Protein AF-A0A7S2CMU0-F1 (afdb_monomer_lite)

Secondary structure (DSSP, 8-state):
--EEE-TTS--BHHHHHHHHHHHHHHHTSTTSSGGG--EEE--SSB--HHHHHHHHHHHH-TTT-SS--EEE-TT-TT--HHHHHHHHHH-SS--EEE-TT-GGGGSHHHHHHHHHHHH-TT------EEE-SS-EEPTT--S-------

Foldseek 3Di:
DAEDADAPVADAQVNLLVVLVVLQVLLLDPPSCSLVHQEYAHEHYQHADSNLQSLLVCQQPPSSADRHAYYEHEQNQHYAQVSVLNSQQRGQRHQEYEHENHVNVQDPVNVVSNVVLVPDPPGSHNHQWYHYPFFIHHRPDPDTDGDPDD

InterPro domains:
  IPR032675 Leucine-rich repeat domain superfamily [G3DSA:3.80.10.10] (1-114)

Radius of gyration: 14.65 Å; chains: 1; bounding box: 30×39×37 Å

pLDDT: mean 87.91, std 11.81, range [42.84, 98.5]

Sequence (150 aa):
LCELNLNNVNLDDKAGQKLLTALLKGLQTKGSGYDKITSLSLAQNNLGPATGSMLKEVLGDAEAVAPLQYLDISFNTALEGLDVAKALQRNASLTAIDIRGIPAANSDEVYNMIGGILLLDSSPCCLGLLSCDTFRVMKDQTELVLTSKP

Organism: NCBI:txid156173

Structure (mmCIF, N/CA/C/O backbone):
data_AF-A0A7S2CMU0-F1
#
_entry.id   AF-A0A7S2CMU0-F1
#
loop_
_atom_site.group_PDB
_atom_site.id
_atom_site.type_symbol
_atom_site.label_atom_id
_atom_site.label_alt_id
_atom_site.label_comp_id
_atom_site.label_asym_id
_atom_site.label_entity_id
_atom_site.label_seq_id
_atom_site.pdbx_PDB_ins_code
_atom_site.Cartn_x
_atom_site.Cartn_y
_atom_site.Cartn_z
_atom_site.occupancy
_atom_site.B_iso_or_equiv
_atom_site.auth_seq_id
_atom_site.auth_comp_id
_atom_site.auth_asym_id
_atom_site.auth_atom_id
_atom_site.pdbx_PDB_model_num
ATOM 1 N N . LEU A 1 1 ? -18.374 1.894 1.617 1.00 62.12 1 LEU A N 1
ATOM 2 C CA . LEU A 1 1 ? -17.011 2.186 1.137 1.00 62.12 1 LEU A CA 1
ATOM 3 C C . LEU A 1 1 ? -16.943 3.676 0.838 1.00 62.12 1 LEU A C 1
ATOM 5 O O . LEU A 1 1 ? -17.743 4.141 0.035 1.00 62.12 1 LEU A O 1
ATOM 9 N N . CYS A 1 2 ? -16.086 4.428 1.522 1.00 89.25 2 CYS A N 1
ATOM 10 C CA . CYS A 1 2 ? -15.729 5.782 1.100 1.00 89.25 2 CYS A CA 1
ATOM 11 C C . CYS A 1 2 ? -14.316 5.694 0.533 1.00 89.25 2 CYS A C 1
ATOM 13 O O . CYS A 1 2 ? -13.395 5.276 1.238 1.00 89.25 2 CYS A O 1
ATOM 15 N N . GLU A 1 3 ? -14.182 5.984 -0.752 1.00 92.62 3 GLU A N 1
ATOM 16 C CA . GLU A 1 3 ? -12.952 5.770 -1.502 1.00 92.62 3 GLU A CA 1
ATOM 17 C C . GLU A 1 3 ? -12.386 7.099 -1.981 1.00 92.62 3 GLU A C 1
ATOM 19 O O . GLU A 1 3 ? -13.109 7.925 -2.541 1.00 92.62 3 GLU A O 1
ATOM 24 N N . LEU A 1 4 ? -11.082 7.270 -1.778 1.00 93.50 4 LEU A N 1
ATOM 25 C CA . LEU A 1 4 ? -10.283 8.261 -2.475 1.00 93.50 4 LEU A CA 1
ATOM 26 C C . LEU A 1 4 ? -9.473 7.545 -3.559 1.00 93.50 4 LEU A C 1
ATOM 28 O O . LEU A 1 4 ? -8.522 6.827 -3.253 1.00 93.50 4 LEU A O 1
ATOM 32 N N . ASN A 1 5 ? -9.859 7.749 -4.817 1.00 97.31 5 ASN A N 1
ATOM 33 C CA . ASN A 1 5 ? -9.175 7.188 -5.976 1.00 97.31 5 ASN A CA 1
ATOM 34 C C . ASN A 1 5 ? -8.403 8.289 -6.709 1.00 97.31 5 ASN A C 1
ATOM 36 O O . ASN A 1 5 ? -8.996 9.246 -7.208 1.00 97.31 5 ASN A O 1
ATOM 40 N N . LEU A 1 6 ? -7.081 8.157 -6.742 1.00 97.75 6 LEU A N 1
ATOM 41 C CA . LEU A 1 6 ? -6.150 9.062 -7.413 1.00 97.75 6 LEU A CA 1
ATOM 42 C C . LEU A 1 6 ? -5.206 8.263 -8.318 1.00 97.75 6 LEU A C 1
ATOM 44 O O . LEU A 1 6 ? -4.009 8.545 -8.403 1.00 97.75 6 LEU A O 1
ATOM 48 N N . ASN A 1 7 ? -5.741 7.244 -8.987 1.00 98.38 7 ASN A N 1
ATOM 49 C CA . ASN A 1 7 ? -4.963 6.414 -9.894 1.00 98.38 7 ASN A CA 1
ATOM 50 C C . ASN A 1 7 ? -4.585 7.185 -11.155 1.00 98.38 7 ASN A C 1
ATOM 52 O O . ASN A 1 7 ? -5.429 7.862 -11.742 1.00 98.38 7 ASN A O 1
ATOM 56 N N . ASN A 1 8 ? -3.337 7.033 -11.601 1.00 98.25 8 ASN A N 1
ATOM 57 C CA . ASN A 1 8 ? -2.857 7.595 -12.866 1.00 98.25 8 ASN A CA 1
ATOM 58 C C . ASN A 1 8 ? -3.133 9.105 -13.021 1.00 98.25 8 ASN A C 1
ATOM 60 O O . ASN A 1 8 ? -3.544 9.581 -14.081 1.00 98.25 8 ASN A O 1
ATOM 64 N N . VAL A 1 9 ? -2.917 9.874 -11.949 1.00 98.25 9 VAL A N 1
ATOM 65 C CA . VAL A 1 9 ? -3.082 11.340 -11.959 1.00 98.25 9 VAL A CA 1
ATOM 66 C C . VAL A 1 9 ? -1.743 12.082 -11.962 1.00 98.25 9 VAL A C 1
ATOM 68 O O . VAL A 1 9 ? -1.704 13.292 -11.749 1.00 98.25 9 VAL A O 1
ATOM 71 N N . ASN A 1 10 ? -0.647 11.368 -12.240 1.00 95.75 10 ASN A N 1
ATOM 72 C CA . ASN A 1 10 ? 0.723 11.883 -12.259 1.00 95.75 10 ASN A CA 1
ATOM 73 C C . ASN A 1 10 ? 1.179 12.471 -10.911 1.00 95.75 10 ASN A C 1
ATOM 75 O O . ASN A 1 10 ? 1.862 13.496 -10.879 1.00 95.75 10 ASN A O 1
ATOM 79 N N . LEU A 1 11 ? 0.822 11.832 -9.790 1.00 97.69 11 LEU A N 1
ATOM 80 C CA . LEU A 1 11 ? 1.443 12.161 -8.505 1.00 97.69 11 LEU A CA 1
ATOM 81 C C . LEU A 1 11 ? 2.924 11.786 -8.557 1.00 97.69 11 LEU A C 1
ATOM 83 O O . LEU A 1 11 ? 3.267 10.618 -8.739 1.00 97.69 11 LEU A O 1
ATOM 87 N N . ASP A 1 12 ? 3.795 12.776 -8.385 1.00 98.19 12 ASP A N 1
ATOM 88 C CA . ASP A 1 12 ? 5.203 12.531 -8.094 1.00 98.19 12 ASP A CA 1
ATOM 89 C C . ASP A 1 12 ? 5.406 12.192 -6.609 1.00 98.19 12 ASP A C 1
ATOM 91 O O . ASP A 1 12 ? 4.503 12.339 -5.778 1.00 98.19 12 ASP A O 1
ATOM 95 N N . ASP A 1 13 ? 6.614 11.753 -6.261 1.00 98.19 13 ASP A N 1
ATOM 96 C CA . ASP A 1 13 ? 6.941 11.339 -4.897 1.00 98.19 13 ASP A CA 1
ATOM 97 C C . ASP A 1 13 ? 6.706 12.448 -3.850 1.00 98.19 13 ASP A C 1
ATOM 99 O O . ASP A 1 13 ? 6.276 12.200 -2.723 1.00 98.19 13 ASP A O 1
ATOM 103 N N . LYS A 1 14 ? 6.914 13.713 -4.228 1.00 98.31 14 LYS A N 1
ATOM 104 C CA . LYS A 1 14 ? 6.692 14.856 -3.336 1.00 98.31 14 LYS A CA 1
ATOM 105 C C . LYS A 1 14 ? 5.201 15.120 -3.122 1.00 98.31 14 LYS A C 1
ATOM 107 O O . LYS A 1 14 ? 4.791 15.479 -2.016 1.00 98.31 14 LYS A O 1
ATOM 112 N N . ALA A 1 15 ? 4.391 14.997 -4.167 1.00 98.19 15 ALA A N 1
ATOM 113 C CA . ALA A 1 15 ? 2.944 15.133 -4.103 1.00 98.19 15 ALA A CA 1
ATOM 114 C C . ALA A 1 15 ? 2.325 13.985 -3.297 1.00 98.19 15 ALA A C 1
ATOM 116 O O . ALA A 1 15 ? 1.482 14.246 -2.437 1.00 98.19 15 ALA A O 1
ATOM 117 N N . GLY A 1 16 ? 2.802 12.753 -3.500 1.00 97.50 16 GLY A N 1
ATOM 118 C CA . GLY A 1 16 ? 2.422 11.582 -2.712 1.00 97.50 16 GLY A CA 1
ATOM 119 C C . GLY A 1 16 ? 2.720 11.749 -1.227 1.00 97.50 16 GLY A C 1
ATOM 120 O O . GLY A 1 16 ? 1.821 11.607 -0.396 1.00 97.50 16 GLY A O 1
ATOM 121 N N . GLN A 1 17 ? 3.944 12.160 -0.883 1.00 97.69 17 GLN A N 1
ATOM 122 C CA . GLN A 1 17 ? 4.307 12.467 0.500 1.00 97.69 17 GLN A CA 1
ATOM 123 C C . GLN A 1 17 ? 3.365 13.516 1.113 1.00 97.69 17 GLN A C 1
ATOM 125 O O . GLN A 1 17 ? 2.812 13.295 2.188 1.00 97.69 17 GLN A O 1
ATOM 130 N N . LYS A 1 18 ? 3.130 14.641 0.423 1.00 98.06 18 LYS A N 1
ATOM 131 C CA . LYS A 1 18 ? 2.237 15.707 0.913 1.00 98.06 18 LYS A CA 1
ATOM 132 C C . LYS A 1 18 ? 0.800 15.234 1.112 1.00 98.06 18 LYS A C 1
ATOM 134 O O . LYS A 1 18 ? 0.174 15.626 2.096 1.00 98.06 18 LYS A O 1
ATOM 139 N N . LEU A 1 19 ? 0.282 14.428 0.187 1.00 95.88 19 LEU A N 1
ATOM 140 C CA . LEU A 1 19 ? -1.052 13.845 0.279 1.00 95.88 19 LEU A CA 1
ATOM 141 C C . LEU A 1 19 ? -1.182 13.002 1.549 1.00 95.88 19 LEU A C 1
ATOM 143 O O . LEU A 1 19 ? -2.123 13.187 2.317 1.00 95.88 19 LEU A O 1
ATOM 147 N N . LEU A 1 20 ? -0.215 12.121 1.798 1.00 94.12 20 LEU A N 1
ATOM 148 C CA . LEU A 1 20 ? -0.225 11.243 2.963 1.00 94.12 20 LEU A CA 1
ATOM 149 C C . LEU A 1 20 ? -0.010 12.008 4.274 1.00 94.12 20 LEU A C 1
ATOM 151 O O . LEU A 1 20 ? -0.678 11.719 5.263 1.00 94.12 20 LEU A O 1
ATOM 155 N N . THR A 1 21 ? 0.824 13.049 4.279 1.00 94.69 21 THR A N 1
ATOM 156 C CA . THR A 1 21 ? 0.938 13.963 5.426 1.00 94.69 21 THR A CA 1
ATOM 157 C C . THR A 1 21 ? -0.390 14.670 5.720 1.00 94.69 21 THR A C 1
ATOM 159 O O . THR A 1 21 ? -0.774 14.821 6.881 1.00 94.69 21 THR A O 1
ATOM 162 N N . ALA A 1 22 ? -1.117 15.104 4.685 1.00 93.12 22 ALA A N 1
ATOM 163 C CA . ALA A 1 22 ? -2.432 15.718 4.852 1.00 93.12 22 ALA A CA 1
ATOM 164 C C . ALA A 1 22 ? -3.471 14.709 5.367 1.00 93.12 22 ALA A C 1
ATOM 166 O O . ALA A 1 22 ? -4.247 15.054 6.258 1.00 93.12 22 ALA A O 1
ATOM 167 N N . LEU A 1 23 ? -3.443 13.470 4.863 1.00 91.00 23 LEU A N 1
ATOM 168 C CA . LEU A 1 23 ? -4.272 12.365 5.346 1.00 91.00 23 LEU A CA 1
ATOM 169 C C . LEU A 1 23 ? -4.018 12.094 6.834 1.00 91.00 23 LEU A C 1
ATOM 171 O O . LEU A 1 23 ? -4.972 12.088 7.606 1.00 91.00 23 LEU A O 1
ATOM 175 N N . LEU A 1 24 ? -2.753 11.964 7.251 1.00 90.56 24 LEU A N 1
ATOM 176 C CA . LEU A 1 24 ? -2.377 11.753 8.653 1.00 90.56 24 LEU A CA 1
ATOM 177 C C . LEU A 1 24 ? -2.933 12.855 9.560 1.00 90.56 24 LEU A C 1
ATOM 179 O O . LEU A 1 24 ? -3.632 12.589 10.537 1.00 90.56 24 LEU A O 1
ATOM 183 N N . LYS A 1 25 ? -2.682 14.116 9.191 1.00 90.06 25 LYS A N 1
ATOM 184 C CA . LYS A 1 25 ? -3.171 15.279 9.938 1.00 90.06 25 LYS A CA 1
ATOM 185 C C . LYS A 1 25 ? -4.702 15.323 9.997 1.00 90.06 25 LYS A C 1
ATOM 187 O O . LYS A 1 25 ? -5.276 15.709 11.016 1.00 90.06 25 LYS A O 1
ATOM 192 N N . GLY A 1 26 ? -5.363 14.949 8.902 1.00 89.06 26 GLY A N 1
ATOM 193 C CA . GLY A 1 26 ? -6.815 14.849 8.813 1.00 89.06 26 GLY A CA 1
ATOM 194 C C . GLY A 1 26 ? -7.377 13.793 9.762 1.00 89.06 26 GLY A C 1
ATOM 195 O O . GLY A 1 26 ? -8.308 14.097 10.505 1.00 89.06 26 GLY A O 1
ATOM 196 N N . LEU A 1 27 ? -6.782 12.596 9.793 1.00 84.38 27 LEU A N 1
ATOM 197 C CA . LEU A 1 27 ? -7.174 11.492 10.681 1.00 84.38 27 LEU A CA 1
ATOM 198 C C . LEU A 1 27 ? -7.018 11.855 12.165 1.00 84.38 27 LEU A C 1
ATOM 200 O O . LEU A 1 27 ? -7.882 11.530 12.973 1.00 84.38 27 LEU A O 1
ATOM 204 N N . GLN A 1 28 ? -5.979 12.616 12.512 1.00 85.56 28 GLN A N 1
ATOM 205 C CA . GLN A 1 28 ? -5.756 13.119 13.873 1.00 85.56 28 GLN A CA 1
ATOM 206 C C . GLN A 1 28 ? -6.727 14.252 14.273 1.00 85.56 28 GLN A C 1
ATOM 208 O O . GLN A 1 28 ? -6.802 14.639 15.441 1.00 85.56 28 GLN A O 1
ATOM 213 N N . THR A 1 29 ? -7.493 14.802 13.323 1.00 85.69 29 THR A N 1
ATOM 214 C CA . THR A 1 29 ? -8.439 15.898 13.564 1.00 85.69 29 THR A CA 1
ATOM 215 C C . THR A 1 29 ? -9.872 15.368 13.626 1.00 85.69 29 THR A C 1
ATOM 217 O O . THR A 1 29 ? -10.467 15.021 12.606 1.00 85.69 29 THR A O 1
ATOM 220 N N . LYS A 1 30 ? -10.476 15.360 14.822 1.00 80.31 30 LYS A N 1
ATOM 221 C CA . LYS A 1 30 ? -11.873 14.925 15.009 1.00 80.31 30 LYS A CA 1
ATOM 222 C C . LYS A 1 30 ? -12.840 15.718 14.122 1.00 80.31 30 LYS A C 1
ATOM 224 O O . LYS A 1 30 ? -12.826 16.946 14.127 1.00 80.31 30 LYS A O 1
ATOM 229 N N . GLY A 1 31 ? -13.720 15.008 13.413 1.00 80.44 31 GLY A N 1
ATOM 230 C CA . GLY A 1 31 ? -14.767 15.609 12.580 1.00 80.44 31 GLY A CA 1
ATOM 231 C C . GLY A 1 31 ? -14.281 16.183 11.245 1.00 80.44 31 GLY A 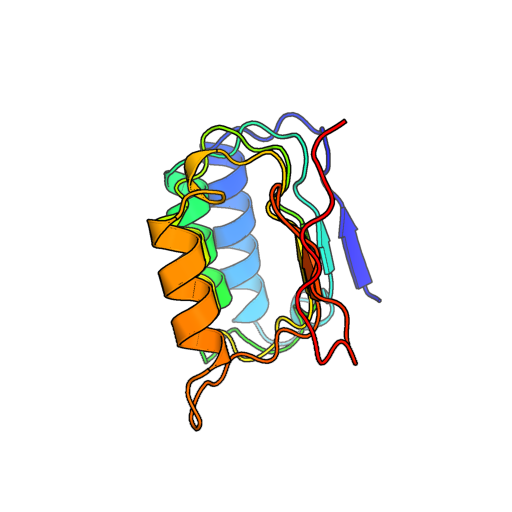C 1
ATOM 232 O O . GLY A 1 31 ? -15.042 16.887 10.585 1.00 80.44 31 GLY A O 1
ATOM 233 N N . SER A 1 32 ? -13.044 15.889 10.830 1.00 84.56 32 SER A N 1
ATOM 234 C CA . SER A 1 32 ? -12.488 16.328 9.543 1.00 84.56 32 SER A CA 1
ATOM 235 C C . SER A 1 32 ? -13.107 15.617 8.331 1.00 84.56 32 SER A C 1
ATOM 237 O O . SER A 1 32 ? -12.961 16.087 7.205 1.00 84.56 32 SER A O 1
ATOM 239 N N . GLY A 1 33 ? -13.780 14.480 8.544 1.00 85.19 33 GLY A N 1
ATOM 240 C CA . GLY A 1 33 ? -14.326 13.630 7.489 1.00 85.19 33 GLY A CA 1
ATOM 241 C C . GLY A 1 33 ? -13.311 12.650 6.895 1.00 85.19 33 GLY A C 1
ATOM 242 O O . GLY A 1 33 ? -13.723 11.730 6.191 1.00 85.19 33 GLY A O 1
ATOM 243 N N . TYR A 1 34 ? -12.014 12.792 7.198 1.00 86.94 34 TYR A N 1
ATOM 244 C CA . TYR A 1 34 ? -10.973 11.842 6.781 1.00 86.94 34 TYR A CA 1
ATOM 245 C C . TYR A 1 34 ? -11.142 10.481 7.463 1.00 86.94 34 TYR A C 1
ATOM 247 O O . TYR A 1 34 ? -10.826 9.452 6.874 1.00 86.94 34 TYR A O 1
ATOM 255 N N . ASP A 1 35 ? -11.737 10.473 8.657 1.00 84.88 35 ASP A N 1
ATOM 256 C CA . ASP A 1 35 ? -12.159 9.287 9.406 1.00 84.88 35 ASP A CA 1
ATOM 257 C C . ASP A 1 35 ? -13.188 8.426 8.656 1.00 84.88 35 ASP A C 1
ATOM 259 O O . ASP A 1 35 ? -13.433 7.284 9.030 1.00 84.88 35 ASP A O 1
ATOM 263 N N . LYS A 1 36 ? -13.785 8.944 7.578 1.00 88.19 36 LYS A N 1
ATOM 264 C CA . LYS A 1 36 ? -14.702 8.180 6.729 1.00 88.19 36 LYS A CA 1
ATOM 265 C C . LYS A 1 36 ? -13.989 7.431 5.613 1.00 88.19 36 LYS A C 1
ATOM 267 O O . LYS A 1 36 ? -14.593 6.507 5.081 1.00 88.19 36 LYS A O 1
ATOM 272 N N . ILE A 1 37 ? -12.763 7.812 5.239 1.00 89.81 37 ILE A N 1
ATOM 273 C CA . ILE A 1 37 ? -12.041 7.245 4.091 1.00 89.81 37 ILE A CA 1
ATOM 274 C C . ILE A 1 37 ? -11.589 5.825 4.434 1.00 89.81 37 ILE A C 1
ATOM 276 O O . ILE A 1 37 ? -10.645 5.617 5.189 1.00 89.81 37 ILE A O 1
ATOM 280 N N . THR A 1 38 ? -12.262 4.837 3.850 1.00 91.81 38 THR A N 1
ATOM 281 C CA . THR A 1 38 ? -11.986 3.412 4.080 1.00 91.81 38 THR A CA 1
ATOM 282 C C . THR A 1 38 ? -11.124 2.779 2.995 1.00 91.81 38 THR A C 1
ATOM 284 O O . THR A 1 38 ? -10.616 1.676 3.176 1.00 91.81 38 THR A O 1
ATOM 287 N N . SER A 1 39 ? -10.983 3.449 1.851 1.00 93.94 39 SER A N 1
ATOM 288 C CA . SER A 1 39 ? -10.244 2.958 0.690 1.00 93.94 39 SER A CA 1
ATOM 289 C C . SER A 1 39 ? -9.401 4.079 0.090 1.00 93.94 39 SER A C 1
ATOM 291 O O . SER A 1 39 ? -9.901 5.190 -0.106 1.00 93.94 39 SER A O 1
ATOM 293 N N . LEU A 1 40 ? -8.133 3.786 -0.187 1.00 95.00 40 LEU A N 1
ATOM 294 C CA . LEU A 1 40 ? -7.190 4.693 -0.831 1.00 95.00 40 LEU A CA 1
ATOM 295 C C . LEU A 1 40 ? -6.540 3.968 -2.008 1.00 95.00 40 LEU A C 1
ATOM 297 O O . LEU A 1 40 ? -5.863 2.959 -1.81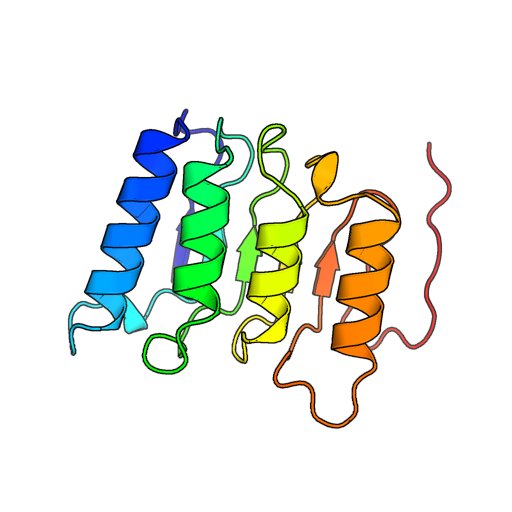9 1.00 95.00 40 LEU A O 1
ATOM 301 N N . SER A 1 41 ? -6.736 4.492 -3.213 1.00 97.62 41 SER A N 1
ATOM 302 C CA . SER A 1 41 ? -6.131 3.963 -4.435 1.00 97.62 41 SER A CA 1
ATOM 303 C C . SER A 1 41 ? -5.226 5.038 -5.038 1.00 97.62 41 SER A C 1
ATOM 305 O O . SER A 1 41 ? -5.673 6.146 -5.336 1.00 97.62 41 SER A O 1
ATOM 307 N N . LEU A 1 42 ? -3.931 4.729 -5.116 1.00 97.75 42 LEU A N 1
ATOM 308 C CA . LEU A 1 42 ? -2.841 5.570 -5.618 1.00 97.75 42 LEU A CA 1
ATOM 309 C C . LEU A 1 42 ? -2.063 4.866 -6.742 1.00 97.75 42 LEU A C 1
ATOM 311 O O . LEU A 1 42 ? -0.895 5.184 -6.992 1.00 97.75 42 LEU A O 1
ATOM 315 N N . ALA A 1 43 ? -2.678 3.890 -7.403 1.00 98.44 43 ALA A N 1
ATOM 316 C CA . ALA A 1 43 ? -2.034 3.061 -8.405 1.00 98.44 43 ALA A CA 1
ATOM 317 C C . ALA A 1 43 ? -1.540 3.871 -9.610 1.00 98.44 43 ALA A C 1
ATOM 319 O O . ALA A 1 43 ? -2.106 4.908 -9.963 1.00 98.44 43 ALA A O 1
ATOM 320 N N . GLN A 1 44 ? -0.510 3.355 -10.280 1.00 98.44 44 GLN A N 1
ATOM 321 C CA . GLN A 1 44 ? -0.006 3.894 -11.548 1.00 98.44 44 GLN A CA 1
ATOM 322 C C . GLN A 1 44 ? 0.382 5.382 -11.466 1.00 98.44 44 GLN A C 1
ATOM 324 O O . GLN A 1 44 ? 0.061 6.170 -12.351 1.00 98.44 44 GLN A O 1
ATOM 329 N N . ASN A 1 45 ? 1.053 5.784 -10.390 1.00 98.50 45 ASN A N 1
ATOM 330 C CA . ASN A 1 45 ? 1.648 7.112 -10.252 1.00 98.50 45 ASN A CA 1
ATOM 331 C C . ASN A 1 45 ? 3.188 7.001 -10.278 1.00 98.50 45 ASN A C 1
ATOM 333 O O . ASN A 1 45 ? 3.746 5.963 -10.632 1.00 98.50 45 ASN A O 1
ATOM 337 N N . ASN A 1 46 ? 3.889 8.081 -9.927 1.00 97.56 46 ASN A N 1
ATOM 338 C CA . ASN A 1 46 ? 5.345 8.116 -9.797 1.00 97.56 46 ASN A CA 1
ATOM 339 C C . ASN A 1 46 ? 5.759 8.294 -8.325 1.00 97.56 46 ASN A C 1
ATOM 341 O O . ASN A 1 46 ? 6.550 9.179 -7.984 1.00 97.56 46 ASN A O 1
ATOM 345 N N . LEU A 1 47 ? 5.161 7.485 -7.445 1.00 98.12 47 LEU A N 1
ATOM 346 C CA . LEU A 1 47 ? 5.458 7.489 -6.013 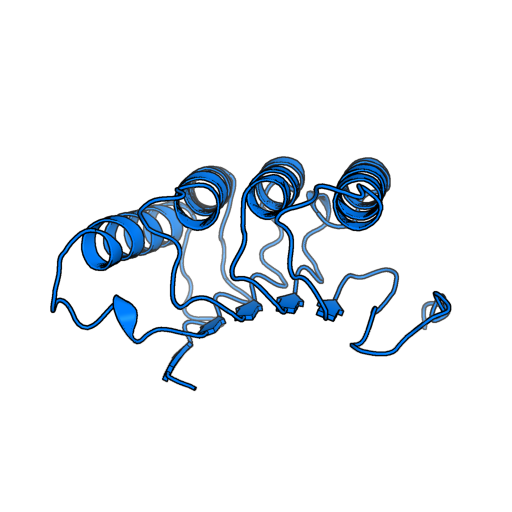1.00 98.12 47 LEU A CA 1
ATOM 347 C C . LEU A 1 47 ? 6.783 6.774 -5.737 1.00 98.12 47 LEU A C 1
ATOM 349 O O . LEU A 1 47 ? 7.090 5.757 -6.360 1.00 98.12 47 LEU A O 1
ATOM 353 N N . GLY A 1 48 ? 7.550 7.302 -4.785 1.00 97.44 48 GLY A N 1
ATOM 354 C CA . GLY A 1 48 ? 8.907 6.862 -4.491 1.00 97.44 48 GLY A CA 1
ATOM 355 C C . GLY A 1 48 ? 9.216 6.801 -2.990 1.00 97.44 48 GLY A C 1
ATOM 356 O O . GLY A 1 48 ? 8.304 6.681 -2.163 1.00 97.44 48 GLY A O 1
ATOM 357 N N . PRO A 1 49 ? 10.501 6.867 -2.605 1.00 96.94 49 PRO A N 1
ATOM 358 C CA . PRO A 1 49 ? 10.929 6.659 -1.223 1.00 96.94 49 PRO A CA 1
ATOM 359 C C . PRO A 1 49 ? 10.279 7.604 -0.199 1.00 96.94 49 PRO A C 1
ATOM 361 O O . PRO A 1 49 ? 9.965 7.178 0.914 1.00 96.94 49 PRO A O 1
ATOM 364 N N . ALA A 1 50 ? 10.031 8.873 -0.546 1.00 97.19 50 ALA A N 1
ATOM 365 C CA . ALA A 1 50 ? 9.426 9.824 0.390 1.00 97.19 50 ALA A CA 1
ATOM 366 C C . ALA A 1 50 ? 7.963 9.468 0.695 1.00 97.19 50 ALA A C 1
ATOM 368 O O . ALA A 1 50 ? 7.522 9.549 1.847 1.00 97.19 50 ALA A O 1
ATOM 369 N N . THR A 1 51 ? 7.225 9.031 -0.325 1.00 96.94 51 THR A N 1
ATOM 370 C CA . THR A 1 51 ? 5.864 8.509 -0.186 1.00 96.94 51 THR A CA 1
ATOM 371 C C . THR A 1 51 ? 5.866 7.212 0.620 1.00 96.94 51 THR A C 1
ATOM 373 O O . THR A 1 51 ? 5.062 7.080 1.538 1.00 96.94 51 THR A O 1
ATOM 376 N N . GLY A 1 52 ? 6.792 6.287 0.340 1.00 95.12 52 GLY A N 1
ATOM 377 C CA . GLY A 1 52 ? 6.941 5.027 1.080 1.00 95.12 52 GLY A CA 1
ATOM 378 C C . GLY A 1 52 ? 7.169 5.237 2.579 1.00 95.12 52 GLY A C 1
ATOM 379 O O . GLY A 1 52 ? 6.456 4.665 3.406 1.00 95.12 52 GLY A O 1
ATOM 380 N N . SER A 1 53 ? 8.085 6.137 2.949 1.00 95.25 53 SER A N 1
ATOM 381 C CA . SER A 1 53 ? 8.324 6.457 4.361 1.00 95.25 53 SER A CA 1
ATOM 382 C C . SER A 1 53 ? 7.086 7.050 5.041 1.00 95.25 53 SER A C 1
ATOM 384 O O . SER A 1 53 ? 6.804 6.713 6.190 1.00 95.25 53 SER A O 1
ATOM 386 N N . MET A 1 54 ? 6.322 7.893 4.339 1.00 94.75 54 MET A N 1
ATOM 387 C CA . MET A 1 54 ? 5.092 8.483 4.874 1.00 94.75 54 MET A CA 1
ATOM 388 C C . MET A 1 54 ? 3.936 7.469 4.944 1.00 94.75 54 MET A C 1
ATOM 390 O O . MET A 1 54 ? 3.141 7.530 5.877 1.00 94.75 54 MET A O 1
ATOM 394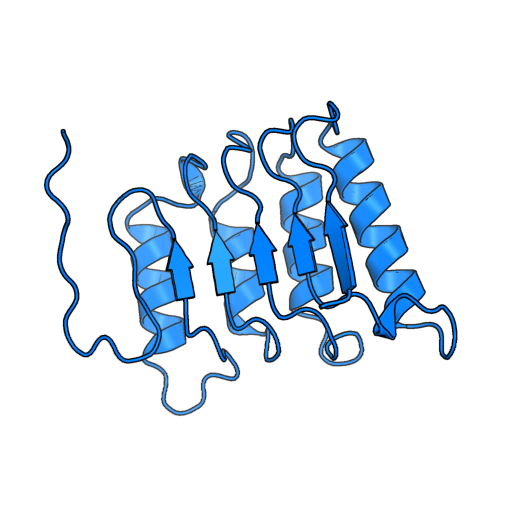 N N . LEU A 1 55 ? 3.857 6.492 4.029 1.00 91.75 55 LEU A N 1
ATOM 395 C CA . LEU A 1 55 ? 2.920 5.361 4.138 1.00 91.75 55 LEU A CA 1
ATOM 396 C C . LEU A 1 55 ? 3.157 4.584 5.433 1.00 91.75 55 LEU A C 1
ATOM 398 O O . LEU A 1 55 ? 2.208 4.295 6.157 1.00 91.75 55 LEU A O 1
ATOM 402 N N . LYS A 1 56 ? 4.422 4.283 5.748 1.00 91.62 56 LYS A N 1
ATOM 403 C CA . LYS A 1 56 ? 4.800 3.621 7.004 1.00 91.62 56 LYS A CA 1
ATOM 404 C C . LYS A 1 56 ? 4.359 4.419 8.233 1.00 91.62 56 LYS A C 1
ATOM 406 O O . LYS A 1 56 ? 3.905 3.813 9.199 1.00 91.62 56 LYS A O 1
ATOM 411 N N . GLU A 1 57 ? 4.471 5.746 8.202 1.00 90.56 57 GLU A N 1
ATOM 412 C CA . GLU A 1 57 ? 3.985 6.612 9.284 1.00 90.56 57 GLU A CA 1
ATOM 413 C C . GLU A 1 57 ? 2.456 6.576 9.397 1.00 90.56 57 GLU A C 1
ATOM 415 O O . GLU A 1 57 ? 1.941 6.261 10.465 1.00 90.56 57 GLU A O 1
ATOM 420 N N . VAL A 1 58 ? 1.730 6.807 8.297 1.00 89.38 58 VAL A N 1
ATOM 421 C CA . VAL A 1 58 ? 0.255 6.820 8.274 1.00 89.38 58 VAL A CA 1
ATOM 422 C C . VAL A 1 58 ? -0.339 5.497 8.750 1.00 89.38 58 VAL A C 1
ATOM 424 O O . VAL A 1 58 ? -1.281 5.483 9.535 1.00 89.38 58 VAL A O 1
ATOM 427 N N . LEU A 1 59 ? 0.188 4.378 8.256 1.00 87.44 59 LEU A N 1
ATOM 428 C CA . LEU A 1 59 ? -0.364 3.055 8.539 1.00 87.44 59 LEU A CA 1
ATOM 429 C C . LEU A 1 59 ? 0.106 2.489 9.882 1.00 87.44 59 LEU A C 1
ATOM 431 O O . LEU A 1 59 ? -0.569 1.619 10.430 1.00 87.44 59 LEU A O 1
ATOM 435 N N . GLY A 1 60 ? 1.253 2.948 10.388 1.00 83.88 60 GLY A N 1
ATOM 436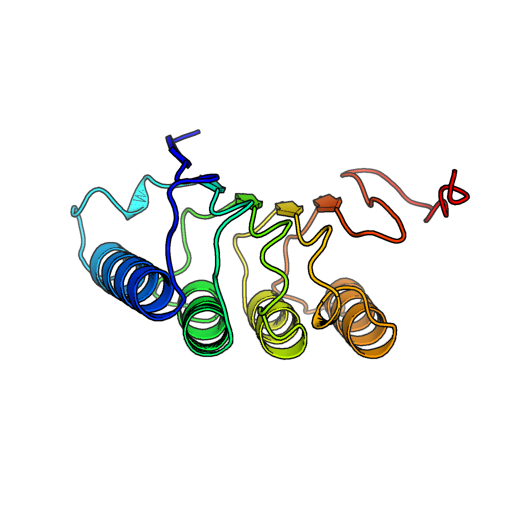 C CA . GLY A 1 60 ? 1.834 2.496 11.649 1.00 83.88 60 GLY A CA 1
ATOM 437 C C . GLY A 1 60 ? 1.468 3.344 12.870 1.00 83.88 60 GLY A C 1
ATOM 438 O O . GLY A 1 60 ? 1.862 2.978 13.979 1.00 83.88 60 GLY A O 1
ATOM 439 N N . ASP A 1 61 ? 0.763 4.464 12.690 1.00 80.50 61 ASP A N 1
ATOM 440 C CA . ASP A 1 61 ? 0.308 5.337 13.776 1.00 80.50 61 ASP A CA 1
ATOM 441 C C . ASP A 1 61 ? -0.957 4.766 14.438 1.00 80.50 61 ASP A C 1
ATOM 443 O O . ASP A 1 61 ? -2.064 4.885 13.918 1.00 80.50 61 ASP A O 1
ATOM 447 N N . ALA A 1 62 ? -0.793 4.160 15.616 1.00 65.25 62 ALA A N 1
ATOM 448 C CA . ALA A 1 62 ? -1.875 3.534 16.378 1.00 65.25 62 ALA A CA 1
ATOM 449 C C . ALA A 1 62 ? -3.028 4.491 16.747 1.00 65.25 62 ALA A C 1
ATOM 451 O O . ALA A 1 62 ? -4.145 4.026 16.961 1.00 65.25 62 ALA A O 1
ATOM 452 N N . GLU A 1 63 ? -2.781 5.803 16.795 1.00 64.44 63 GLU A N 1
ATOM 453 C CA . GLU A 1 63 ? -3.786 6.824 17.118 1.00 64.44 63 GLU A CA 1
ATOM 454 C C . GLU A 1 63 ? -4.498 7.358 15.860 1.00 64.44 63 GLU A C 1
ATOM 456 O O . GLU A 1 63 ? -5.589 7.924 15.954 1.00 64.44 63 GLU A O 1
ATOM 461 N N . ALA A 1 64 ? -3.908 7.172 14.672 1.00 59.88 64 ALA A N 1
ATOM 462 C CA . ALA A 1 64 ? -4.494 7.552 13.381 1.00 59.88 64 ALA A CA 1
ATOM 463 C C . ALA A 1 64 ? -5.256 6.402 12.690 1.00 59.88 64 ALA A C 1
ATOM 465 O O . ALA A 1 64 ? -5.970 6.618 11.705 1.00 59.88 64 ALA A O 1
ATOM 466 N N . VAL A 1 65 ? -5.110 5.173 13.189 1.00 57.97 65 VAL A N 1
ATOM 467 C CA . VAL A 1 65 ? -5.685 3.956 12.608 1.00 57.97 65 VAL A CA 1
ATOM 468 C C . VAL A 1 65 ? -7.146 3.800 13.036 1.00 57.97 65 VAL A C 1
ATOM 470 O O . VAL A 1 65 ? -7.427 3.392 14.160 1.00 57.97 65 VAL A O 1
ATOM 473 N N . ALA A 1 66 ? -8.095 4.063 12.126 1.00 61.06 66 ALA A N 1
ATOM 474 C CA . ALA A 1 66 ? -9.453 3.528 12.290 1.00 61.06 66 ALA A CA 1
ATOM 475 C C . ALA A 1 66 ? -10.273 3.233 11.015 1.00 61.06 66 ALA A C 1
ATOM 477 O O . ALA A 1 66 ? -11.084 2.314 11.102 1.00 61.06 66 ALA A O 1
ATOM 478 N N . PRO A 1 67 ? -10.120 3.890 9.841 1.00 77.12 67 PRO A N 1
ATOM 479 C CA . PRO A 1 67 ? -10.983 3.515 8.712 1.00 77.12 67 PRO A CA 1
ATOM 480 C C . PRO A 1 67 ? -10.294 2.794 7.557 1.00 77.12 67 PRO A C 1
ATOM 482 O O . PRO A 1 67 ? -10.981 2.056 6.852 1.00 77.12 67 PRO A O 1
ATOM 485 N N . LEU A 1 68 ? -8.991 2.988 7.312 1.00 88.56 68 LEU A N 1
ATOM 486 C CA . LEU A 1 68 ? -8.409 2.514 6.056 1.00 88.56 68 LEU A CA 1
ATOM 487 C C . LEU A 1 68 ? -8.309 0.982 6.041 1.00 88.56 68 LEU A C 1
ATOM 489 O O . LEU A 1 68 ? -7.507 0.388 6.758 1.00 88.56 68 LEU A O 1
ATOM 493 N N . GLN A 1 69 ? -9.150 0.369 5.211 1.00 91.94 69 GLN A N 1
ATOM 494 C CA . GLN A 1 69 ? -9.325 -1.074 5.054 1.00 91.94 69 GLN A CA 1
ATOM 495 C C . GLN A 1 69 ? -8.729 -1.593 3.747 1.00 91.94 69 GLN A C 1
ATOM 497 O O . GLN A 1 69 ? -8.361 -2.767 3.684 1.00 91.94 69 GLN A O 1
ATOM 502 N N . TYR A 1 70 ? -8.650 -0.737 2.726 1.00 93.94 70 TYR A N 1
ATOM 503 C CA . TYR A 1 70 ? -8.102 -1.057 1.412 1.00 93.94 70 TYR A CA 1
ATOM 504 C C . TYR A 1 70 ? -7.047 -0.030 1.001 1.00 93.94 70 TYR A C 1
ATOM 506 O O . TYR A 1 70 ? -7.295 1.178 1.065 1.00 93.94 70 TYR A O 1
ATOM 514 N N . LEU A 1 71 ? -5.897 -0.526 0.550 1.00 95.19 71 LEU A N 1
ATOM 515 C CA . LEU A 1 71 ? -4.833 0.278 -0.034 1.00 95.19 71 LEU A CA 1
ATOM 516 C C . LEU A 1 71 ? -4.377 -0.324 -1.364 1.00 95.19 71 LEU A C 1
ATOM 518 O O . LEU A 1 71 ? -3.911 -1.458 -1.413 1.00 95.19 71 LEU A O 1
ATOM 522 N N . ASP A 1 72 ? -4.439 0.462 -2.429 1.00 97.69 72 ASP A N 1
ATOM 523 C CA . ASP A 1 72 ? -3.839 0.114 -3.714 1.00 97.69 72 ASP A CA 1
ATOM 524 C C . ASP A 1 72 ? -2.721 1.100 -4.034 1.00 97.69 72 ASP A C 1
ATOM 526 O O . ASP A 1 72 ? -2.956 2.294 -4.207 1.00 97.69 72 ASP A O 1
ATOM 530 N N . ILE A 1 73 ? -1.493 0.591 -4.075 1.00 97.62 73 ILE A N 1
ATOM 531 C CA . ILE A 1 73 ? -0.286 1.343 -4.441 1.00 97.62 73 ILE A CA 1
ATOM 532 C C . ILE A 1 73 ? 0.399 0.725 -5.661 1.00 97.62 73 ILE A C 1
ATOM 534 O O . ILE A 1 73 ? 1.546 1.062 -5.961 1.00 97.62 73 ILE A O 1
ATOM 538 N N . SER A 1 74 ? -0.297 -0.163 -6.371 1.00 98.25 74 SER A N 1
ATOM 539 C CA . SER A 1 74 ? 0.257 -0.943 -7.470 1.00 98.25 74 SER A CA 1
ATOM 540 C C . SER A 1 74 ? 0.844 -0.069 -8.584 1.00 98.25 74 SER A C 1
ATOM 542 O O . SER A 1 74 ? 0.435 1.070 -8.818 1.00 98.25 74 SER A O 1
ATOM 544 N N . PHE A 1 75 ? 1.846 -0.602 -9.279 1.00 98.19 75 PHE A N 1
ATOM 545 C CA . PHE A 1 75 ? 2.530 0.031 -10.408 1.00 98.19 75 PHE A CA 1
ATOM 546 C C . PHE A 1 75 ? 3.217 1.372 -10.092 1.00 98.19 75 PHE A C 1
ATOM 548 O O . PHE A 1 75 ? 3.471 2.162 -10.997 1.00 98.19 75 PHE A O 1
ATOM 555 N N . ASN A 1 76 ? 3.566 1.619 -8.828 1.00 98.12 76 ASN A N 1
ATOM 556 C CA . ASN A 1 76 ? 4.476 2.694 -8.429 1.00 98.12 76 ASN A CA 1
ATOM 557 C C . ASN A 1 76 ? 5.900 2.139 -8.310 1.00 98.12 76 ASN A C 1
ATOM 559 O O . ASN A 1 76 ? 6.356 1.758 -7.232 1.00 98.12 76 ASN A O 1
ATOM 563 N N . THR A 1 77 ? 6.602 2.048 -9.440 1.00 97.31 77 THR A N 1
ATOM 564 C CA . THR A 1 77 ? 7.842 1.261 -9.566 1.00 97.31 77 THR A CA 1
ATOM 565 C C . THR A 1 77 ? 9.014 1.761 -8.718 1.00 97.31 77 THR A C 1
ATOM 567 O O . THR A 1 77 ? 9.972 1.016 -8.535 1.00 97.31 77 THR A O 1
ATOM 570 N N . ALA A 1 78 ? 8.964 3.006 -8.235 1.00 96.94 78 ALA A N 1
ATOM 571 C CA . ALA A 1 78 ? 10.013 3.619 -7.421 1.00 96.94 78 ALA A CA 1
ATOM 572 C C . ALA A 1 78 ? 9.774 3.491 -5.902 1.00 96.94 78 ALA A C 1
ATOM 574 O O . ALA A 1 78 ? 10.595 3.974 -5.122 1.00 96.94 78 ALA A O 1
ATOM 575 N N . LEU A 1 79 ? 8.667 2.877 -5.460 1.00 96.69 79 LEU A N 1
ATOM 576 C CA . LEU A 1 79 ? 8.419 2.627 -4.038 1.00 96.69 79 LEU A CA 1
ATOM 577 C C . LEU A 1 79 ? 9.384 1.577 -3.473 1.00 96.69 79 LEU A C 1
ATOM 579 O O . LEU A 1 79 ? 9.610 0.527 -4.073 1.00 96.69 79 LEU A O 1
ATOM 583 N N . GLU A 1 80 ? 9.871 1.836 -2.262 1.00 94.62 80 GLU A N 1
ATOM 584 C CA . GLU A 1 80 ? 10.720 0.917 -1.504 1.00 94.62 80 GLU A CA 1
ATOM 585 C C . GLU A 1 80 ? 9.876 -0.132 -0.766 1.00 94.62 80 GLU A C 1
ATOM 587 O O . GLU A 1 80 ? 8.982 0.190 0.022 1.00 94.62 80 GLU A O 1
ATOM 592 N N . GLY A 1 81 ? 10.175 -1.414 -0.985 1.00 92.00 81 GLY A N 1
ATOM 593 C CA . GLY A 1 81 ? 9.360 -2.517 -0.467 1.00 92.00 81 GLY A CA 1
ATOM 594 C C . GLY A 1 81 ? 9.394 -2.689 1.053 1.00 92.00 81 GLY A C 1
ATOM 595 O O . GLY A 1 81 ? 8.387 -3.053 1.662 1.00 92.00 81 GLY A O 1
ATOM 596 N N . LEU A 1 82 ? 10.529 -2.388 1.691 1.00 94.50 82 LEU A N 1
ATOM 597 C CA . LEU A 1 82 ? 10.686 -2.541 3.142 1.00 94.50 82 LEU A CA 1
ATOM 598 C C . LEU A 1 82 ? 9.808 -1.574 3.942 1.00 94.50 82 LEU A C 1
ATOM 600 O O . LEU A 1 82 ? 9.354 -1.928 5.031 1.00 94.50 82 LEU A O 1
ATOM 604 N N . ASP A 1 83 ? 9.561 -0.367 3.432 1.00 92.81 83 ASP A N 1
ATOM 605 C CA . ASP A 1 83 ? 8.658 0.574 4.097 1.00 92.81 83 ASP A CA 1
ATOM 606 C C . ASP A 1 83 ? 7.208 0.081 4.039 1.00 92.81 83 ASP A C 1
ATOM 608 O O . ASP A 1 83 ? 6.504 0.167 5.045 1.00 92.81 83 ASP A O 1
ATOM 612 N N . VAL A 1 84 ? 6.792 -0.533 2.923 1.00 88.62 84 VAL A N 1
ATOM 613 C CA . VAL A 1 84 ? 5.468 -1.167 2.789 1.00 88.62 84 VAL A CA 1
ATOM 614 C C . VAL A 1 84 ? 5.303 -2.314 3.792 1.00 88.62 84 VAL A C 1
ATOM 616 O O . VAL A 1 84 ? 4.304 -2.372 4.506 1.00 88.62 84 VAL A O 1
ATOM 619 N N . ALA A 1 85 ? 6.297 -3.197 3.919 1.00 92.19 85 ALA A N 1
ATOM 620 C CA . ALA A 1 85 ? 6.237 -4.307 4.872 1.00 92.19 85 ALA A CA 1
ATOM 621 C C . ALA A 1 85 ? 6.202 -3.832 6.338 1.00 92.19 85 ALA A C 1
ATOM 623 O O . ALA A 1 85 ? 5.397 -4.314 7.137 1.00 92.19 85 ALA A O 1
ATOM 624 N N . LYS A 1 86 ? 7.024 -2.835 6.695 1.00 91.06 86 LYS A N 1
ATOM 625 C CA . LYS A 1 86 ? 7.025 -2.232 8.041 1.00 91.06 86 LYS A CA 1
ATOM 626 C C . LYS A 1 86 ? 5.709 -1.536 8.372 1.00 91.06 86 LYS A C 1
ATOM 628 O O . LYS A 1 86 ? 5.296 -1.551 9.530 1.00 91.06 86 LYS A O 1
ATOM 633 N N . ALA A 1 87 ? 5.057 -0.944 7.375 1.00 86.62 87 ALA A N 1
ATOM 634 C CA . ALA A 1 87 ? 3.736 -0.357 7.530 1.00 86.62 87 ALA A CA 1
ATOM 635 C C . ALA A 1 87 ? 2.707 -1.416 7.965 1.00 86.62 87 ALA A C 1
ATOM 637 O O . ALA A 1 87 ? 1.968 -1.207 8.924 1.00 86.62 87 ALA A O 1
ATOM 638 N N . LEU A 1 88 ? 2.722 -2.589 7.320 1.00 88.25 88 LEU A N 1
ATOM 639 C CA . LEU A 1 88 ? 1.828 -3.706 7.646 1.00 88.25 88 LEU A CA 1
ATOM 640 C C . LEU A 1 88 ? 2.086 -4.301 9.036 1.00 88.25 88 LEU A C 1
ATOM 642 O O . LEU A 1 88 ? 1.138 -4.710 9.697 1.00 88.25 88 LEU A O 1
ATOM 646 N N . GLN A 1 89 ? 3.338 -4.310 9.507 1.00 88.62 89 GLN A N 1
ATOM 647 C CA . GLN A 1 89 ? 3.705 -4.881 10.812 1.00 88.62 89 GLN A CA 1
ATOM 648 C C . GLN A 1 89 ? 2.951 -4.247 11.991 1.00 88.62 89 GLN A C 1
ATOM 650 O O . GLN A 1 89 ? 2.701 -4.911 12.995 1.00 88.62 89 GLN A O 1
ATOM 655 N N . ARG A 1 90 ? 2.635 -2.952 11.898 1.00 83.81 90 ARG A N 1
ATOM 656 C CA . ARG A 1 90 ? 1.986 -2.184 12.973 1.00 83.81 90 ARG A CA 1
ATOM 657 C C . ARG A 1 90 ? 0.517 -1.885 12.698 1.00 83.81 90 ARG A C 1
ATOM 659 O O . ARG A 1 90 ? -0.183 -1.441 13.602 1.00 83.81 90 ARG A O 1
ATOM 666 N N . ASN A 1 91 ? 0.064 -2.092 11.466 1.00 88.44 91 ASN A N 1
ATOM 667 C CA . ASN A 1 91 ? -1.271 -1.705 11.056 1.00 88.44 91 ASN A CA 1
ATOM 668 C C . ASN A 1 91 ? -2.314 -2.737 11.501 1.00 88.44 91 ASN A C 1
ATOM 670 O O . ASN A 1 91 ? -2.150 -3.929 11.259 1.00 88.44 91 ASN A O 1
ATOM 674 N N . ALA A 1 92 ? -3.406 -2.258 12.099 1.00 88.44 92 ALA A N 1
ATOM 675 C CA . ALA A 1 92 ? -4.497 -3.100 12.591 1.00 88.44 92 ALA A CA 1
ATOM 676 C C . ALA A 1 92 ? -5.820 -2.947 11.817 1.00 88.44 92 ALA A C 1
ATOM 678 O O . ALA A 1 92 ? -6.824 -3.535 12.205 1.00 88.44 92 ALA A O 1
ATOM 679 N N . SER A 1 93 ? -5.858 -2.142 10.747 1.00 89.75 93 SER A N 1
ATOM 680 C CA . SER A 1 93 ? -7.106 -1.809 10.036 1.00 89.75 93 SER A CA 1
ATOM 681 C C . SER A 1 93 ? -7.165 -2.311 8.598 1.00 89.75 93 SER A C 1
ATOM 683 O O . SER A 1 93 ? -8.253 -2.603 8.100 1.00 89.75 93 SER A O 1
ATOM 685 N N . LEU A 1 94 ? -6.023 -2.394 7.911 1.00 91.25 94 LEU A N 1
ATOM 686 C CA . LEU A 1 94 ? -5.941 -2.843 6.532 1.00 91.25 94 LEU A CA 1
ATOM 687 C C . LEU A 1 94 ? -6.330 -4.313 6.457 1.00 91.25 94 LEU A C 1
ATOM 689 O O . LEU A 1 94 ? -5.727 -5.184 7.079 1.00 91.25 94 LEU A O 1
ATOM 693 N N . THR A 1 95 ? -7.333 -4.565 5.630 1.00 92.00 95 THR A N 1
ATOM 694 C CA . THR A 1 95 ? -7.824 -5.905 5.302 1.00 92.00 95 THR A CA 1
ATOM 695 C C . THR A 1 95 ? -7.409 -6.327 3.902 1.00 92.00 95 THR A C 1
ATOM 697 O O . THR A 1 95 ? -7.449 -7.513 3.582 1.00 92.00 95 THR A O 1
ATOM 700 N N . ALA A 1 96 ? -6.986 -5.372 3.072 1.00 93.38 96 ALA A N 1
ATOM 701 C CA . ALA A 1 96 ? -6.606 -5.603 1.695 1.00 93.38 96 ALA A CA 1
ATOM 702 C C . ALA A 1 96 ? -5.506 -4.639 1.233 1.00 93.38 96 ALA A C 1
ATOM 704 O O . ALA A 1 96 ? -5.603 -3.430 1.460 1.00 93.38 96 ALA A O 1
ATOM 705 N N . ILE A 1 97 ? -4.498 -5.178 0.543 1.00 94.75 97 ILE A N 1
ATOM 706 C CA . ILE A 1 97 ? -3.448 -4.394 -0.111 1.00 94.75 97 ILE A CA 1
ATOM 707 C C . ILE A 1 97 ? -3.120 -4.936 -1.508 1.00 94.75 97 ILE A C 1
ATOM 709 O O . ILE A 1 97 ? -3.069 -6.153 -1.722 1.00 94.75 97 ILE A O 1
ATOM 713 N N . ASP A 1 98 ? -2.883 -4.026 -2.451 1.00 96.94 98 ASP A N 1
ATOM 714 C CA . ASP A 1 98 ? -2.333 -4.325 -3.774 1.00 96.94 98 ASP A CA 1
ATOM 715 C C . ASP A 1 98 ? -0.969 -3.651 -3.957 1.00 96.94 98 ASP A C 1
ATOM 717 O O . ASP A 1 98 ? -0.848 -2.424 -3.899 1.00 96.94 98 ASP A O 1
ATOM 721 N N . ILE A 1 99 ? 0.058 -4.479 -4.150 1.00 96.88 99 ILE A N 1
ATOM 722 C CA . ILE A 1 99 ? 1.456 -4.070 -4.328 1.00 96.88 99 ILE A CA 1
ATOM 723 C C . ILE A 1 99 ? 2.027 -4.527 -5.674 1.00 96.88 99 ILE A C 1
ATOM 725 O O . ILE A 1 99 ? 3.240 -4.462 -5.868 1.00 96.88 99 ILE A O 1
ATOM 729 N N . ARG A 1 100 ? 1.193 -5.018 -6.601 1.00 97.19 100 ARG A N 1
ATOM 730 C CA . ARG A 1 100 ? 1.650 -5.502 -7.916 1.00 97.19 100 ARG A CA 1
ATOM 731 C C . ARG A 1 100 ? 2.433 -4.436 -8.671 1.00 97.19 100 ARG A C 1
ATOM 733 O O . ARG A 1 100 ? 2.143 -3.250 -8.551 1.00 97.19 100 ARG A O 1
ATOM 740 N N . GLY A 1 101 ? 3.423 -4.833 -9.460 1.00 96.38 101 GLY A N 1
ATOM 741 C CA . GLY A 1 101 ? 4.219 -3.913 -10.271 1.00 96.38 101 GLY A CA 1
ATOM 742 C C . GLY A 1 101 ? 5.102 -2.950 -9.468 1.00 96.38 101 GLY A C 1
ATOM 743 O O . GLY A 1 101 ? 5.538 -1.940 -10.018 1.00 96.38 101 GLY A O 1
ATOM 744 N N . ILE A 1 102 ? 5.371 -3.235 -8.188 1.00 97.44 102 ILE A N 1
ATOM 745 C CA . ILE A 1 102 ? 6.364 -2.529 -7.362 1.00 97.44 102 ILE A CA 1
ATOM 746 C C . ILE A 1 102 ? 7.560 -3.473 -7.155 1.00 97.44 102 ILE A C 1
ATOM 748 O O . ILE A 1 102 ? 7.524 -4.291 -6.232 1.00 97.44 102 ILE A O 1
ATOM 752 N N . PRO A 1 103 ? 8.628 -3.411 -7.971 1.00 96.25 103 PRO A N 1
ATOM 753 C CA . PRO A 1 103 ? 9.681 -4.429 -7.954 1.00 96.25 103 PRO A CA 1
ATOM 754 C C . PRO A 1 103 ? 10.298 -4.671 -6.570 1.00 96.25 103 PRO A C 1
ATOM 756 O O . PRO A 1 103 ? 10.474 -5.817 -6.168 1.00 96.25 103 PRO A O 1
ATOM 759 N N . ALA A 1 104 ? 10.554 -3.608 -5.799 1.00 96.19 104 ALA A N 1
ATOM 760 C CA . ALA A 1 104 ? 11.146 -3.733 -4.468 1.00 96.19 104 ALA A CA 1
ATOM 761 C C . ALA A 1 104 ? 10.201 -4.395 -3.444 1.00 96.19 104 ALA A C 1
ATOM 763 O O . ALA A 1 104 ? 10.670 -5.111 -2.559 1.00 96.19 104 ALA A O 1
ATOM 764 N N . ALA A 1 105 ? 8.882 -4.194 -3.565 1.00 95.38 105 ALA A N 1
ATOM 765 C CA . ALA A 1 105 ? 7.876 -4.811 -2.691 1.00 95.38 105 ALA A CA 1
ATOM 766 C C . ALA A 1 105 ? 7.545 -6.262 -3.081 1.00 95.38 105 ALA A C 1
ATOM 768 O O . ALA A 1 105 ? 6.975 -6.996 -2.280 1.00 95.38 105 ALA A O 1
ATOM 769 N N . ASN A 1 106 ? 7.925 -6.682 -4.289 1.00 94.56 106 ASN A N 1
ATOM 770 C CA . ASN A 1 106 ? 7.707 -8.028 -4.819 1.00 94.56 106 ASN A CA 1
ATOM 771 C C . ASN A 1 106 ? 9.010 -8.853 -4.812 1.00 94.56 106 ASN A C 1
ATOM 773 O O . ASN A 1 106 ? 9.301 -9.589 -5.755 1.00 94.56 106 ASN A O 1
ATOM 777 N N . SER A 1 107 ? 9.808 -8.700 -3.751 1.00 94.31 107 SER A N 1
ATOM 778 C CA . SER A 1 107 ? 11.078 -9.402 -3.531 1.00 94.31 107 SER A CA 1
ATOM 779 C C . SER A 1 107 ? 10.953 -10.474 -2.445 1.00 94.31 107 SER A C 1
ATOM 781 O O . SER A 1 107 ? 10.114 -10.364 -1.549 1.00 94.31 107 SER A O 1
ATOM 783 N N . ASP A 1 108 ? 11.824 -11.487 -2.479 1.00 92.62 108 ASP A N 1
ATOM 784 C CA . ASP A 1 108 ? 11.827 -12.577 -1.490 1.00 92.62 108 ASP A CA 1
ATOM 785 C C . ASP A 1 108 ? 11.994 -12.067 -0.052 1.00 92.62 108 ASP A C 1
ATOM 787 O O . ASP A 1 108 ? 11.357 -12.573 0.869 1.00 92.62 108 ASP A O 1
ATOM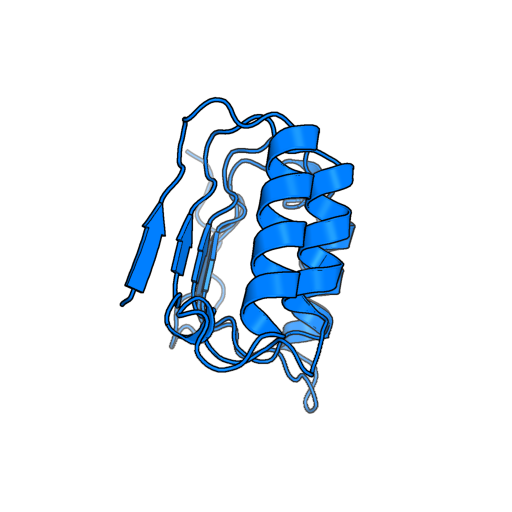 791 N N . GLU A 1 109 ? 12.819 -11.037 0.157 1.00 95.00 109 GLU A N 1
ATOM 792 C CA . GLU A 1 109 ? 13.002 -10.405 1.468 1.00 95.00 109 GLU A CA 1
ATOM 793 C C . GLU A 1 109 ? 11.684 -9.825 2.002 1.00 95.00 109 GLU A C 1
ATOM 795 O O . GLU A 1 109 ? 11.300 -10.085 3.145 1.00 95.00 109 GLU A O 1
ATOM 800 N N . VAL A 1 110 ? 10.956 -9.084 1.162 1.00 95.00 110 VAL A N 1
ATOM 801 C CA . VAL A 1 110 ? 9.677 -8.471 1.541 1.00 95.00 110 VAL A CA 1
ATOM 802 C C . VAL A 1 110 ? 8.594 -9.527 1.737 1.00 95.00 110 VAL A C 1
ATOM 804 O O . VAL A 1 110 ? 7.844 -9.446 2.709 1.00 95.00 110 VAL A O 1
ATOM 807 N N . TYR A 1 111 ? 8.538 -10.557 0.891 1.00 92.38 111 TYR A N 1
ATOM 808 C CA . TYR A 1 111 ? 7.602 -11.667 1.074 1.00 92.38 111 TYR A CA 1
ATOM 809 C C . TYR A 1 111 ? 7.857 -12.442 2.362 1.00 92.38 111 TYR A C 1
ATOM 811 O O . TYR A 1 111 ? 6.902 -12.742 3.076 1.00 92.38 111 TYR A O 1
ATOM 819 N N . ASN A 1 112 ? 9.118 -12.711 2.708 1.00 91.75 112 ASN A N 1
ATOM 820 C CA . ASN A 1 112 ? 9.465 -13.343 3.980 1.00 91.75 112 ASN A CA 1
ATOM 821 C C . ASN A 1 112 ? 9.044 -12.474 5.172 1.00 91.75 112 ASN A C 1
ATOM 823 O O . ASN A 1 112 ? 8.539 -12.995 6.166 1.00 91.75 112 ASN A O 1
ATOM 827 N N . MET A 1 113 ? 9.194 -11.150 5.069 1.00 93.69 113 MET A N 1
ATOM 828 C CA . MET A 1 113 ? 8.756 -10.227 6.115 1.00 93.69 113 MET A CA 1
ATOM 829 C C . MET A 1 113 ? 7.230 -10.201 6.258 1.00 93.69 113 MET A C 1
ATOM 831 O O . MET A 1 113 ? 6.730 -10.348 7.371 1.00 93.69 113 MET A O 1
ATOM 835 N N . ILE A 1 114 ? 6.488 -10.055 5.155 1.00 91.88 114 ILE A N 1
ATOM 836 C CA . ILE A 1 114 ? 5.017 -10.068 5.164 1.00 91.88 114 ILE A CA 1
ATOM 837 C C . ILE A 1 114 ? 4.505 -11.420 5.668 1.00 91.88 114 ILE A C 1
ATOM 839 O O . ILE A 1 114 ? 3.668 -11.452 6.563 1.00 91.88 114 ILE A O 1
ATOM 843 N N . GLY A 1 115 ? 5.044 -12.531 5.164 1.00 89.62 115 GLY A N 1
ATOM 844 C CA . GLY A 1 115 ? 4.704 -13.874 5.634 1.00 89.62 115 GLY A CA 1
ATOM 845 C C . GLY A 1 115 ? 4.960 -14.037 7.131 1.00 89.62 115 GLY A C 1
ATOM 846 O O . GLY A 1 115 ? 4.081 -14.497 7.853 1.00 89.62 115 GLY A O 1
ATOM 847 N N . GLY A 1 116 ? 6.112 -13.571 7.622 1.00 91.06 116 GLY A N 1
ATOM 848 C CA . GLY A 1 116 ? 6.412 -13.534 9.051 1.00 91.06 116 GLY A CA 1
ATOM 849 C C . GLY A 1 116 ? 5.379 -12.733 9.846 1.00 91.06 116 GLY A C 1
ATOM 850 O O . GLY A 1 116 ? 4.880 -13.229 10.846 1.00 91.06 116 GLY A O 1
ATOM 851 N N . ILE A 1 117 ? 4.999 -11.537 9.383 1.00 90.56 117 ILE A N 1
ATOM 852 C CA . ILE A 1 117 ? 3.965 -10.705 10.025 1.00 90.56 117 ILE A CA 1
ATOM 853 C C . ILE A 1 117 ? 2.620 -11.436 10.095 1.00 90.56 117 ILE A C 1
ATOM 855 O O . ILE A 1 117 ? 1.959 -11.371 11.128 1.00 90.56 117 ILE A O 1
ATOM 859 N N . LEU A 1 118 ? 2.210 -12.120 9.025 1.00 86.75 118 LEU A N 1
ATOM 860 C CA . LEU A 1 118 ? 0.919 -12.815 8.953 1.00 86.75 118 LEU A CA 1
ATOM 861 C C . LEU A 1 118 ? 0.874 -14.101 9.791 1.00 86.75 118 LEU A C 1
ATOM 863 O O . LEU A 1 118 ? -0.205 -14.524 10.190 1.00 86.75 118 LEU A O 1
ATOM 867 N N . LEU A 1 119 ? 2.027 -14.720 10.054 1.00 87.19 119 LEU A N 1
ATOM 868 C CA . LEU A 1 119 ? 2.140 -15.963 10.825 1.00 87.19 119 LEU A CA 1
ATOM 869 C C . LEU A 1 119 ? 2.384 -15.739 12.328 1.00 87.19 119 LEU A C 1
ATOM 871 O O . LEU A 1 119 ? 2.442 -16.709 13.080 1.00 87.19 119 LEU A O 1
ATOM 875 N N . LEU A 1 120 ? 2.555 -14.493 12.783 1.00 87.25 120 LEU A N 1
ATOM 876 C CA . LEU A 1 120 ? 2.712 -14.186 14.207 1.00 87.25 120 LEU A CA 1
ATOM 877 C C . LEU A 1 120 ? 1.363 -14.273 14.937 1.00 87.25 120 LEU A C 1
ATOM 879 O O . LEU A 1 120 ? 0.448 -13.512 14.632 1.00 87.25 120 LEU A O 1
ATOM 883 N N . ASP A 1 121 ? 1.285 -15.099 15.984 1.00 81.94 121 ASP A N 1
ATOM 884 C CA . ASP A 1 121 ? 0.079 -15.267 16.818 1.00 81.94 121 ASP A CA 1
ATOM 885 C C . ASP A 1 121 ? -0.444 -13.954 17.430 1.00 81.94 121 ASP A C 1
ATOM 887 O O . ASP A 1 121 ? -1.631 -13.810 17.714 1.00 81.94 121 ASP A O 1
ATOM 891 N N . SER A 1 122 ? 0.448 -12.985 17.651 1.00 84.50 122 SER A N 1
ATOM 892 C CA . SER A 1 122 ? 0.138 -11.675 18.231 1.00 84.50 122 SER A CA 1
ATOM 893 C C . SER A 1 122 ? 0.154 -10.542 17.202 1.00 84.50 122 SER A C 1
ATOM 895 O O . SER A 1 122 ? 0.344 -9.382 17.577 1.00 84.50 122 SER A O 1
ATOM 897 N N . SER A 1 123 ? 0.067 -10.857 15.908 1.00 83.75 123 SER A N 1
ATOM 898 C CA . SER A 1 123 ? 0.103 -9.838 14.864 1.00 83.75 123 SER A CA 1
ATOM 899 C C . SER A 1 123 ? -1.130 -8.936 14.950 1.00 83.75 123 SER A C 1
ATOM 901 O O . SER A 1 123 ? -2.249 -9.448 14.976 1.00 83.75 123 SER A O 1
ATOM 903 N N . PRO A 1 124 ? -0.973 -7.598 14.955 1.00 83.56 124 PRO A N 1
ATOM 904 C CA . PRO A 1 124 ? -2.115 -6.702 14.795 1.00 83.56 124 PRO A CA 1
ATOM 905 C C . PRO A 1 124 ? -2.671 -6.745 13.362 1.00 83.56 124 PRO A C 1
ATOM 907 O O . PRO A 1 124 ? -3.792 -6.299 13.127 1.00 83.56 124 PRO A O 1
ATOM 910 N N . CYS A 1 125 ? -1.897 -7.268 12.404 1.00 86.00 125 CYS A N 1
ATOM 911 C CA . CYS A 1 125 ? -2.234 -7.269 10.990 1.00 86.00 125 CYS A CA 1
ATOM 912 C C . CYS A 1 125 ? -3.529 -8.044 10.719 1.00 86.00 125 CYS A C 1
ATOM 914 O O . CYS A 1 125 ? -3.641 -9.228 11.022 1.00 86.00 125 CYS A O 1
ATOM 916 N N . CYS A 1 126 ? -4.494 -7.374 10.091 1.00 86.19 126 CYS A N 1
ATOM 917 C CA . CYS A 1 126 ? -5.805 -7.933 9.755 1.00 86.19 126 CYS A CA 1
ATOM 918 C C . CYS A 1 126 ? -5.951 -8.232 8.253 1.00 86.19 126 CYS A C 1
ATOM 920 O O . CYS A 1 126 ? -7.068 -8.290 7.728 1.00 86.19 126 CYS A O 1
ATOM 922 N N . LEU A 1 127 ? -4.829 -8.386 7.542 1.00 88.69 127 LEU A N 1
ATOM 923 C CA . LEU A 1 127 ? -4.817 -8.554 6.095 1.00 88.69 127 LEU A CA 1
ATOM 924 C C . LEU A 1 127 ? -5.471 -9.885 5.700 1.00 88.69 127 LEU A C 1
ATOM 926 O O . LEU A 1 127 ? -4.947 -10.958 5.977 1.00 88.69 127 LEU A O 1
ATOM 930 N N . GLY A 1 128 ? -6.611 -9.804 5.018 1.00 85.00 128 GLY A N 1
ATOM 931 C CA . GLY A 1 128 ? -7.284 -10.947 4.403 1.00 85.00 128 GLY A CA 1
ATOM 932 C C . GLY A 1 128 ? -7.055 -11.038 2.894 1.00 85.00 128 GLY A C 1
ATOM 933 O O . GLY A 1 128 ? -7.344 -12.072 2.303 1.00 85.00 128 GLY A O 1
ATOM 934 N N . LEU A 1 129 ? -6.565 -9.969 2.256 1.00 89.56 129 LEU A N 1
ATOM 935 C CA . LEU A 1 129 ? -6.278 -9.933 0.825 1.00 89.56 129 LEU A CA 1
ATOM 936 C C . LEU A 1 129 ? -4.898 -9.324 0.548 1.00 89.56 129 LEU A C 1
ATOM 938 O O . LEU A 1 129 ? -4.674 -8.146 0.816 1.00 89.56 129 LEU A O 1
ATOM 942 N N . LEU A 1 130 ? -4.013 -10.096 -0.080 1.00 91.69 130 LEU A N 1
ATOM 943 C CA . LEU A 1 130 ? -2.737 -9.612 -0.613 1.00 91.69 130 LEU A CA 1
ATOM 944 C C . LEU A 1 130 ? -2.692 -9.874 -2.116 1.00 91.69 130 LEU A C 1
ATOM 946 O O . LEU A 1 130 ? -2.788 -11.026 -2.538 1.00 91.69 130 LEU A O 1
ATOM 950 N N . SER A 1 131 ? -2.529 -8.817 -2.911 1.00 93.38 131 SER A N 1
ATOM 951 C CA . SER A 1 131 ? -2.228 -8.929 -4.343 1.00 93.38 131 SER A CA 1
ATOM 952 C C . SER A 1 131 ? -0.776 -8.524 -4.585 1.00 93.38 131 SER A C 1
ATOM 954 O O . SER A 1 131 ? -0.410 -7.372 -4.356 1.00 93.38 131 SER A O 1
ATOM 956 N N . CYS A 1 132 ? 0.043 -9.472 -5.037 1.00 92.50 132 CYS A N 1
ATOM 957 C CA . CYS A 1 132 ? 1.437 -9.265 -5.423 1.00 92.50 132 CYS A CA 1
ATOM 958 C C . CYS A 1 132 ? 1.709 -9.917 -6.790 1.00 92.50 132 CYS A C 1
ATOM 960 O O . CYS A 1 132 ? 0.826 -10.550 -7.374 1.00 92.50 132 CYS A O 1
ATOM 962 N N . ASP A 1 133 ? 2.908 -9.733 -7.338 1.00 89.94 133 ASP A N 1
ATOM 963 C CA . ASP A 1 133 ? 3.271 -10.233 -8.672 1.00 89.94 133 ASP A CA 1
ATOM 964 C C . ASP A 1 133 ? 3.441 -11.759 -8.707 1.00 89.94 133 ASP A C 1
ATOM 966 O O . ASP A 1 133 ? 3.421 -12.364 -9.780 1.00 89.94 133 ASP A O 1
ATOM 970 N N . THR A 1 134 ? 3.620 -12.389 -7.543 1.00 82.94 134 THR A N 1
ATOM 971 C CA . THR A 1 134 ? 3.896 -13.829 -7.436 1.00 82.94 134 THR A CA 1
ATOM 972 C C . THR A 1 134 ? 2.637 -14.652 -7.178 1.00 82.94 134 THR A C 1
ATOM 974 O O . THR A 1 134 ? 2.471 -15.731 -7.747 1.00 82.94 134 THR A O 1
ATOM 977 N N . PHE A 1 135 ? 1.757 -14.180 -6.297 1.00 75.25 135 PHE A N 1
ATOM 978 C CA . PHE A 1 135 ? 0.548 -14.891 -5.900 1.00 75.25 135 PHE A CA 1
ATOM 979 C C . PHE A 1 135 ? -0.524 -13.910 -5.419 1.00 75.25 135 PHE A C 1
ATOM 981 O O . PHE A 1 135 ? -0.291 -12.718 -5.220 1.00 75.25 135 PHE A O 1
ATOM 988 N N . ARG A 1 136 ? -1.728 -14.432 -5.207 1.00 74.38 136 ARG A N 1
ATOM 989 C CA . ARG A 1 136 ? -2.803 -13.700 -4.546 1.00 74.38 136 ARG A CA 1
ATOM 990 C C . ARG A 1 136 ? -3.336 -14.547 -3.404 1.00 74.38 136 ARG A C 1
ATOM 992 O O . ARG A 1 136 ? -3.687 -15.698 -3.641 1.00 74.38 136 ARG A O 1
ATOM 999 N N . VAL A 1 137 ? -3.389 -13.973 -2.202 1.00 73.62 137 VAL A N 1
ATOM 1000 C CA . VAL A 1 137 ? -4.039 -14.593 -1.035 1.00 73.62 137 VAL A CA 1
ATOM 1001 C C . VAL A 1 137 ? -5.395 -13.940 -0.854 1.00 73.62 137 VAL A C 1
ATOM 1003 O O . VAL A 1 137 ? -5.459 -12.719 -0.743 1.00 73.62 137 VAL A O 1
ATOM 1006 N N . MET A 1 138 ? -6.461 -14.733 -0.856 1.00 74.94 138 MET A N 1
ATOM 1007 C CA . MET A 1 138 ? -7.847 -14.314 -0.657 1.00 74.94 138 MET A CA 1
ATOM 1008 C C . MET A 1 138 ? -8.315 -14.645 0.760 1.00 74.94 138 MET A C 1
ATOM 1010 O O . MET A 1 138 ? -7.854 -15.611 1.369 1.00 74.94 138 MET A O 1
ATOM 1014 N N . LYS A 1 139 ? -9.316 -13.902 1.241 1.00 64.75 139 LYS A N 1
ATOM 1015 C CA . LYS A 1 139 ? -10.037 -14.241 2.468 1.00 64.75 139 LYS A CA 1
ATOM 1016 C C . LYS A 1 139 ? -10.626 -15.645 2.281 1.00 64.75 139 LYS A C 1
ATOM 1018 O O . LYS A 1 139 ? -11.304 -15.871 1.284 1.00 64.75 139 LYS A O 1
ATOM 1023 N N . ASP A 1 140 ? -10.306 -16.557 3.196 1.00 73.06 140 ASP A N 1
ATOM 1024 C CA . ASP A 1 140 ? -10.672 -17.987 3.200 1.00 73.06 140 ASP A CA 1
ATOM 1025 C C . ASP A 1 140 ? -9.752 -18.940 2.404 1.00 73.06 140 ASP A C 1
ATOM 1027 O O . ASP A 1 140 ? -9.997 -20.147 2.386 1.00 73.06 140 ASP A O 1
ATOM 1031 N N . GLN A 1 141 ? -8.657 -18.462 1.796 1.00 69.12 141 GLN A N 1
ATOM 1032 C CA . GLN A 1 141 ? -7.636 -19.375 1.267 1.00 69.12 141 GLN A CA 1
ATOM 1033 C C . GLN A 1 141 ? -6.806 -19.994 2.396 1.00 69.12 141 GLN A C 1
ATOM 1035 O O . GLN A 1 141 ? -6.173 -19.291 3.179 1.00 69.12 141 GLN A O 1
ATOM 1040 N N . THR A 1 142 ? -6.770 -21.327 2.433 1.00 68.75 142 THR A N 1
ATOM 1041 C CA . THR A 1 142 ? -5.929 -22.113 3.352 1.00 68.75 142 THR A CA 1
ATOM 1042 C C . THR A 1 142 ? -4.639 -22.616 2.705 1.00 68.75 142 THR A C 1
ATOM 1044 O O . THR A 1 142 ? -3.766 -23.129 3.397 1.00 68.75 142 THR A O 1
ATOM 1047 N N . GLU A 1 143 ? -4.515 -22.489 1.383 1.00 62.56 143 GLU A N 1
ATOM 1048 C CA . GLU A 1 143 ? -3.366 -22.947 0.600 1.00 62.56 143 GLU A CA 1
ATOM 1049 C C . GLU A 1 143 ? -2.900 -21.838 -0.348 1.00 62.56 143 GLU A C 1
ATOM 1051 O O . GLU A 1 143 ? -3.713 -21.144 -0.968 1.00 62.56 143 GLU A O 1
ATOM 1056 N N . LEU A 1 144 ? -1.580 -21.675 -0.468 1.00 62.75 144 LEU A N 1
ATOM 1057 C CA . LEU A 1 144 ? -0.968 -20.700 -1.363 1.00 62.75 144 LEU A CA 1
ATOM 1058 C C . LEU A 1 144 ? -0.733 -21.346 -2.729 1.00 62.75 144 LEU A C 1
ATOM 1060 O O . LEU A 1 144 ? 0.108 -22.231 -2.878 1.00 62.75 144 LEU A O 1
ATOM 1064 N N . VAL A 1 145 ? -1.480 -20.892 -3.733 1.00 62.06 145 VAL A N 1
ATOM 1065 C CA . VAL A 1 145 ? -1.342 -21.364 -5.113 1.00 62.06 145 VAL A CA 1
ATOM 1066 C C . VAL A 1 145 ? -0.484 -20.371 -5.887 1.00 62.06 145 VAL A C 1
ATOM 1068 O O . VAL A 1 145 ? -0.889 -19.232 -6.119 1.00 62.06 145 VAL A O 1
ATOM 1071 N N . LEU A 1 146 ? 0.705 -20.807 -6.304 1.00 59.47 146 LEU A N 1
ATOM 1072 C CA . LEU A 1 146 ? 1.529 -20.058 -7.249 1.00 59.47 146 LEU A CA 1
ATOM 1073 C C . LEU A 1 146 ? 0.849 -20.108 -8.618 1.00 59.47 146 LEU A C 1
ATOM 1075 O O . LEU A 1 146 ? 0.783 -21.161 -9.253 1.00 59.47 146 LEU A O 1
ATOM 1079 N N . THR A 1 147 ? 0.333 -18.975 -9.085 1.00 55.62 147 THR A N 1
ATOM 1080 C CA . THR A 1 147 ? -0.108 -18.865 -10.474 1.00 55.62 147 THR A CA 1
ATOM 1081 C C . THR A 1 147 ? 1.136 -18.845 -11.347 1.00 55.62 147 THR A C 1
ATOM 1083 O O . THR A 1 147 ? 1.945 -17.922 -11.252 1.00 55.62 147 THR A O 1
ATOM 1086 N N . SER A 1 148 ? 1.324 -19.879 -12.167 1.00 48.50 148 SER A N 1
ATOM 1087 C CA . SER A 1 148 ? 2.391 -19.910 -13.166 1.00 48.50 148 SER A CA 1
ATOM 1088 C C . SER A 1 148 ? 2.368 -18.617 -13.983 1.00 48.50 148 SER A C 1
ATOM 1090 O O . SER A 1 148 ? 1.298 -18.215 -14.448 1.00 48.50 148 SER A O 1
ATOM 1092 N N . LYS A 1 149 ? 3.530 -17.966 -14.143 1.00 47.69 149 LYS A N 1
ATOM 1093 C CA . LYS A 1 149 ? 3.657 -16.794 -15.022 1.00 47.69 149 LYS A CA 1
ATOM 1094 C C . LYS A 1 149 ? 3.140 -17.150 -16.429 1.00 47.69 149 LYS A C 1
ATOM 1096 O O . LYS A 1 149 ? 3.437 -18.260 -16.878 1.00 47.69 149 LYS A O 1
ATOM 1101 N N . PRO A 1 150 ? 2.376 -16.261 -17.093 1.00 42.84 150 PRO A N 1
ATOM 1102 C CA . PRO A 1 150 ? 2.091 -16.406 -18.517 1.00 42.84 150 PRO A CA 1
ATOM 1103 C C . PRO A 1 150 ? 3.377 -16.366 -19.352 1.00 42.84 150 PRO A C 1
ATOM 1105 O O . PRO A 1 150 ? 4.355 -15.713 -18.913 1.00 42.84 150 PRO A O 1
#